Protein AF-A0A396S4H8-F1 (afdb_monomer_lite)

Foldseek 3Di:
DDDPPQDPVNVVVVVVVVVVVVVVVVVVVLQVVLVVVVVVLQVVLVVVVWGWDFDDDPSDTPDIDTHDD

Radius of gyration: 21.99 Å; chains: 1; bounding box: 37×19×70 Å

Secondary structure (DSSP, 8-state):
---PPPPHHHHHHHHHHHHHHHHHHHHHHHHHHHHHHHHHHHHHHHHTT-EEEEEEETTEEEEEEEE--

Structure (mmCIF, N/CA/C/O backbone):
data_AF-A0A396S4H8-F1
#
_entry.id   AF-A0A396S4H8-F1
#
loop_
_atom_site.group_PDB
_atom_site.id
_atom_site.type_symbol
_atom_site.label_atom_id
_atom_site.label_alt_id
_atom_site.label_comp_id
_atom_site.label_asym_id
_atom_site.label_entity_id
_atom_site.label_seq_id
_atom_site.pdbx_PDB_ins_code
_atom_site.Cartn_x
_atom_site.Cartn_y
_atom_site.Cartn_z
_atom_site.occupancy
_atom_site.B_iso_or_equiv
_atom_site.auth_seq_id
_atom_site.auth_comp_id
_atom_site.auth_asym_id
_atom_site.auth_atom_id
_atom_site.pdbx_PDB_model_num
ATOM 1 N N . MET A 1 1 ? -8.521 11.148 43.506 1.00 41.59 1 MET A N 1
ATOM 2 C CA . MET A 1 1 ? -8.777 10.899 42.070 1.00 41.59 1 MET A CA 1
ATOM 3 C C . MET A 1 1 ? -9.632 9.640 41.981 1.00 41.59 1 MET A C 1
ATOM 5 O O . MET A 1 1 ? -9.134 8.565 42.278 1.00 41.59 1 MET A O 1
ATOM 9 N N . SER A 1 2 ? -10.944 9.772 41.760 1.00 46.12 2 SER A N 1
ATOM 10 C CA . SER A 1 2 ? -11.861 8.621 41.792 1.00 46.12 2 SER A CA 1
ATOM 11 C C . SER A 1 2 ? -11.795 7.885 40.455 1.00 46.12 2 SER A C 1
ATOM 13 O O . SER A 1 2 ? -12.169 8.443 39.424 1.00 46.12 2 SER A O 1
ATOM 15 N N . ILE A 1 3 ? -11.269 6.660 40.459 1.00 62.81 3 ILE A N 1
ATOM 16 C CA . ILE A 1 3 ? -11.217 5.804 39.272 1.00 62.81 3 ILE A CA 1
ATOM 17 C C . ILE A 1 3 ? -12.646 5.316 39.019 1.00 62.81 3 ILE A C 1
ATOM 19 O O . ILE A 1 3 ? -13.146 4.428 39.712 1.00 62.81 3 ILE A O 1
ATOM 23 N N . LYS A 1 4 ? -13.331 5.922 38.042 1.00 71.44 4 LYS A N 1
ATOM 24 C CA . LYS A 1 4 ? -14.615 5.411 37.551 1.00 71.44 4 LYS A CA 1
ATOM 25 C C . LYS A 1 4 ? -14.391 3.991 37.033 1.00 71.44 4 LYS A C 1
ATOM 27 O O . LYS A 1 4 ? -13.606 3.787 36.110 1.00 71.44 4 LYS A O 1
ATOM 32 N N . LYS A 1 5 ? -15.081 3.013 37.625 1.00 74.69 5 LYS A N 1
ATOM 33 C CA . LYS A 1 5 ? -15.084 1.636 37.123 1.00 74.69 5 LYS A CA 1
ATOM 34 C C . LYS A 1 5 ? -15.696 1.637 35.723 1.00 74.69 5 LYS A C 1
ATOM 36 O O . LYS A 1 5 ? -16.851 2.021 35.556 1.00 74.69 5 LYS A O 1
ATOM 41 N N . ILE A 1 6 ? -14.902 1.245 34.732 1.00 76.06 6 ILE A N 1
ATOM 42 C CA . ILE A 1 6 ? -15.362 1.059 33.357 1.00 76.06 6 ILE A CA 1
ATOM 43 C C . ILE A 1 6 ? -16.351 -0.106 33.367 1.00 76.06 6 ILE A C 1
ATOM 45 O O . ILE A 1 6 ? -16.048 -1.182 33.884 1.00 76.06 6 ILE A O 1
ATOM 49 N N . THR A 1 7 ? -17.549 0.115 32.833 1.00 84.75 7 THR A N 1
ATOM 50 C CA . THR A 1 7 ? -18.515 -0.976 32.666 1.00 84.75 7 THR A CA 1
ATOM 51 C C . THR A 1 7 ? -18.028 -1.926 31.568 1.00 84.75 7 THR A C 1
ATOM 53 O O . THR A 1 7 ? -17.413 -1.471 30.601 1.00 84.75 7 THR A O 1
ATOM 56 N N . PRO A 1 8 ? -18.297 -3.239 31.665 1.00 83.81 8 PRO A N 1
ATOM 57 C CA . PRO A 1 8 ? -17.800 -4.215 30.691 1.00 83.81 8 PRO A CA 1
ATOM 58 C C . PRO A 1 8 ? -18.200 -3.861 29.249 1.00 83.81 8 PRO A C 1
ATOM 60 O O . PRO A 1 8 ? -17.399 -4.016 28.333 1.00 83.81 8 PRO A O 1
ATOM 63 N N . VAL A 1 9 ? -19.385 -3.273 29.058 1.00 87.69 9 VAL A N 1
ATOM 64 C CA . VAL A 1 9 ? -19.861 -2.778 27.756 1.00 87.69 9 VAL A CA 1
ATOM 65 C C . VAL A 1 9 ? -18.983 -1.642 27.218 1.00 87.69 9 VAL A C 1
ATOM 67 O O . VAL A 1 9 ? -18.588 -1.670 26.056 1.00 87.69 9 VAL A O 1
ATOM 70 N N . GLN A 1 10 ? -18.616 -0.666 28.056 1.00 88.12 10 GLN A N 1
ATOM 71 C CA . GLN A 1 10 ? -17.713 0.420 27.656 1.00 88.12 10 GLN A CA 1
ATOM 72 C C . GLN A 1 10 ? -16.320 -0.102 27.284 1.00 88.12 10 GLN A C 1
ATOM 74 O O . GLN A 1 10 ? -15.723 0.397 26.334 1.00 88.12 10 GLN A O 1
ATOM 79 N N . GLY A 1 11 ? -15.823 -1.124 27.987 1.00 89.75 11 GLY A N 1
ATOM 80 C CA . GLY A 1 11 ? -14.548 -1.769 27.662 1.00 89.75 11 GLY A CA 1
ATOM 81 C C . GLY A 1 11 ? -14.547 -2.404 26.268 1.00 89.75 11 GLY A C 1
ATOM 82 O O . GLY A 1 11 ? -13.625 -2.171 25.490 1.00 89.75 11 GLY A O 1
ATOM 83 N N . VAL A 1 12 ? -15.610 -3.139 25.923 1.00 94.44 12 VAL A N 1
ATOM 84 C CA . VAL A 1 12 ? -15.758 -3.776 24.601 1.00 94.44 12 VAL A CA 1
ATOM 85 C C . VAL A 1 12 ? -15.834 -2.737 23.483 1.00 94.44 12 VAL A C 1
ATOM 87 O O . VAL A 1 12 ? -15.183 -2.902 22.455 1.00 94.44 12 VAL A O 1
ATOM 90 N N . VAL A 1 13 ? -16.576 -1.643 23.684 1.00 95.25 13 VAL A N 1
ATOM 91 C CA . VAL A 1 13 ? -16.693 -0.570 22.682 1.00 95.25 13 VAL A CA 1
ATOM 92 C C . VAL A 1 13 ? -15.343 0.101 22.431 1.00 95.25 13 VAL A C 1
ATOM 94 O O . VAL A 1 13 ? -14.950 0.270 21.280 1.00 95.25 13 VAL A O 1
ATOM 97 N N . ILE A 1 14 ? -14.606 0.443 23.492 1.00 94.50 14 ILE A N 1
ATOM 98 C CA . ILE A 1 14 ? -13.279 1.062 23.368 1.00 94.50 14 ILE A CA 1
ATOM 99 C C . ILE A 1 14 ? -12.317 0.121 22.640 1.00 94.50 14 ILE A C 1
ATOM 101 O O . ILE A 1 14 ? -11.622 0.545 21.719 1.00 94.50 14 ILE A O 1
ATOM 105 N N . PHE A 1 15 ? -12.303 -1.160 23.011 1.00 95.31 15 PHE A N 1
ATOM 106 C CA . PHE A 1 15 ? -11.460 -2.151 22.349 1.00 95.31 15 PHE A CA 1
ATOM 107 C C . PHE A 1 15 ? -11.826 -2.321 20.868 1.00 95.31 15 PHE A C 1
ATOM 109 O O . PHE A 1 15 ? -10.940 -2.359 20.017 1.00 95.31 15 PHE A O 1
ATOM 116 N N . GLY A 1 16 ? -13.121 -2.360 20.546 1.00 96.31 16 GLY A N 1
ATOM 117 C CA . GLY A 1 16 ? -13.605 -2.439 19.169 1.00 96.31 16 GLY A CA 1
ATOM 118 C C . GLY A 1 16 ? -13.172 -1.241 18.325 1.00 96.31 16 GLY A C 1
ATOM 119 O O . GLY A 1 16 ? -12.689 -1.420 17.210 1.00 96.31 16 GLY A O 1
ATOM 120 N N . LEU A 1 17 ? -13.271 -0.027 18.872 1.00 96.75 17 LEU A N 1
ATOM 121 C CA . LEU A 1 17 ? -12.823 1.191 18.194 1.00 96.75 17 LEU A CA 1
ATOM 122 C C . LEU A 1 17 ? -11.309 1.198 17.965 1.00 96.75 17 LEU A C 1
ATOM 124 O O . LEU A 1 17 ? -10.861 1.515 16.865 1.00 96.75 17 LEU A O 1
ATOM 128 N N . LEU A 1 18 ? -10.523 0.811 18.972 1.00 96.69 18 LEU A N 1
ATOM 129 C CA . LEU A 1 18 ? -9.066 0.723 18.848 1.00 96.69 18 LEU A CA 1
AT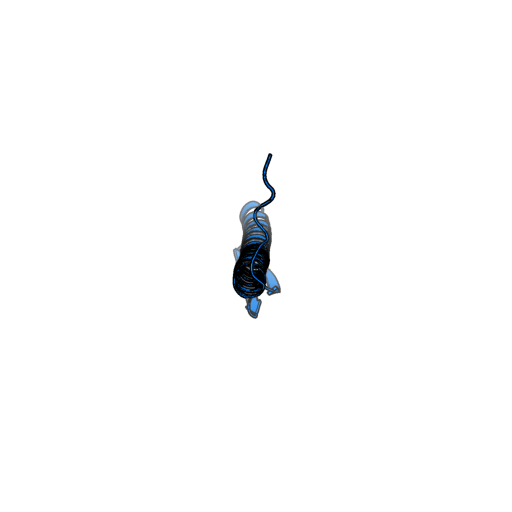OM 130 C C . LEU A 1 18 ? -8.652 -0.318 17.805 1.00 96.69 18 LEU A C 1
ATOM 132 O O . LEU A 1 18 ? -7.813 -0.029 16.957 1.00 96.69 18 LEU A O 1
ATOM 136 N N . SER A 1 19 ? -9.277 -1.495 17.829 1.00 96.88 19 SER A N 1
ATOM 137 C CA . SER A 1 19 ? -9.092 -2.539 16.817 1.00 96.88 19 SER A CA 1
ATOM 138 C C . SER A 1 19 ? -9.358 -2.001 15.409 1.00 96.88 19 SER A C 1
ATOM 140 O O . SER A 1 19 ? -8.505 -2.110 14.527 1.00 96.88 19 SER A O 1
ATOM 142 N N . LEU A 1 20 ? -10.501 -1.339 15.213 1.00 97.56 20 LEU A N 1
ATOM 143 C CA . LEU A 1 20 ? -10.887 -0.783 13.920 1.00 97.56 20 LEU A CA 1
ATOM 144 C C . LEU A 1 20 ? -9.904 0.290 13.437 1.00 97.56 20 LEU A C 1
ATOM 146 O O . LEU A 1 20 ? -9.528 0.290 12.266 1.00 97.56 20 LEU A O 1
ATOM 150 N N . MET A 1 21 ? -9.441 1.167 14.333 1.00 97.69 21 MET A N 1
ATOM 151 C CA . MET A 1 21 ? -8.418 2.163 14.005 1.00 97.69 21 MET A CA 1
ATOM 152 C C . MET A 1 21 ? -7.111 1.509 13.558 1.00 97.69 21 MET A C 1
ATOM 154 O O . MET A 1 21 ? -6.546 1.915 12.544 1.00 97.69 21 MET A O 1
ATOM 158 N N . VAL A 1 22 ? -6.641 0.485 14.275 1.00 97.44 22 VAL A N 1
ATOM 159 C CA . VAL A 1 22 ? -5.416 -0.238 13.908 1.00 97.44 22 VAL A CA 1
ATOM 160 C C . VAL A 1 22 ? -5.568 -0.887 12.533 1.00 97.44 22 VAL A C 1
ATOM 162 O O . VAL A 1 22 ? -4.697 -0.714 11.683 1.00 97.44 22 VAL A O 1
ATOM 165 N N . PHE A 1 23 ? -6.690 -1.559 12.270 1.00 97.12 23 PHE A N 1
ATOM 166 C CA . PHE A 1 23 ? -6.962 -2.154 10.959 1.00 97.12 23 PHE A CA 1
ATOM 167 C C . PHE A 1 23 ? -6.969 -1.116 9.833 1.00 97.12 23 PHE A C 1
ATOM 169 O O . PHE A 1 23 ? -6.347 -1.337 8.794 1.00 97.12 23 PHE A O 1
ATOM 176 N N . ALA A 1 24 ? -7.619 0.030 10.039 1.00 96.81 24 ALA A N 1
ATOM 177 C CA . ALA A 1 24 ? -7.652 1.100 9.047 1.00 96.81 24 ALA A CA 1
ATOM 178 C C . ALA A 1 24 ? -6.244 1.632 8.730 1.00 96.81 24 ALA A C 1
ATOM 180 O O . ALA A 1 24 ? -5.906 1.819 7.561 1.00 96.81 24 ALA A O 1
ATOM 181 N N . ILE A 1 25 ? -5.405 1.816 9.756 1.00 97.00 25 ILE A N 1
ATOM 182 C CA . ILE A 1 25 ? -4.016 2.268 9.593 1.00 97.00 25 ILE A CA 1
ATOM 183 C C . ILE A 1 25 ? -3.192 1.235 8.818 1.00 97.00 25 ILE A C 1
ATOM 185 O O . ILE A 1 25 ? -2.444 1.615 7.920 1.00 97.00 25 ILE A O 1
ATOM 189 N N . LEU A 1 26 ? -3.339 -0.057 9.128 1.00 96.31 26 LEU A N 1
ATOM 190 C CA . LEU A 1 26 ? -2.623 -1.131 8.433 1.00 96.31 26 LEU A CA 1
ATOM 191 C C . LEU A 1 26 ? -3.010 -1.229 6.955 1.00 96.31 26 LEU A C 1
ATOM 193 O O . LEU A 1 26 ? -2.157 -1.476 6.108 1.00 96.31 26 LEU A O 1
ATOM 197 N N . ILE A 1 27 ? -4.286 -1.031 6.626 1.00 94.50 27 ILE A N 1
ATOM 198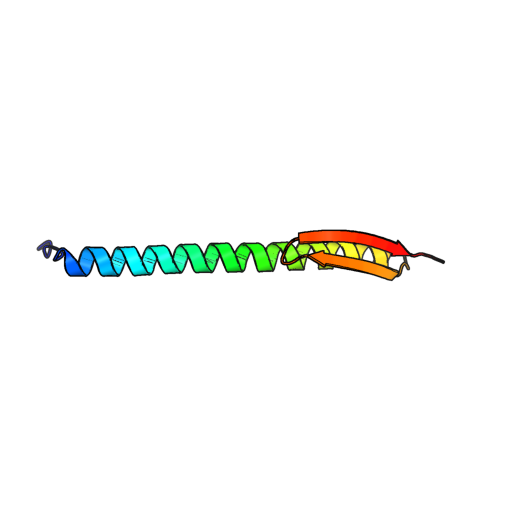 C CA . ILE A 1 27 ? -4.728 -1.015 5.230 1.00 94.50 27 ILE A CA 1
ATOM 199 C C . ILE A 1 27 ? -4.151 0.220 4.531 1.00 94.50 27 ILE A C 1
ATOM 201 O O . ILE A 1 27 ? -3.499 0.094 3.496 1.00 94.50 27 ILE A O 1
ATOM 205 N N . ALA A 1 28 ? -4.324 1.408 5.115 1.00 94.62 28 ALA A N 1
ATOM 206 C CA . ALA A 1 28 ? -3.836 2.656 4.535 1.00 94.62 28 ALA A CA 1
ATOM 207 C C . ALA A 1 28 ? -2.315 2.645 4.301 1.00 94.62 28 ALA A C 1
ATOM 209 O O . ALA A 1 28 ? -1.852 3.108 3.258 1.00 94.62 28 ALA A O 1
ATOM 210 N N . SER A 1 29 ? -1.537 2.081 5.232 1.00 94.62 29 SER A N 1
ATOM 211 C CA . SER A 1 29 ? -0.084 1.980 5.091 1.00 94.62 29 SER A CA 1
ATOM 212 C C . SER A 1 29 ? 0.319 1.064 3.936 1.00 94.62 29 SER A C 1
ATOM 214 O O . SER A 1 29 ? 1.189 1.441 3.154 1.00 94.62 29 SER A O 1
ATOM 216 N N . GLN A 1 30 ? -0.346 -0.081 3.758 1.00 92.69 30 GLN A N 1
ATOM 217 C CA . GLN A 1 30 ? -0.074 -0.968 2.624 1.00 92.69 30 GLN A CA 1
ATOM 218 C C . GLN A 1 30 ? -0.409 -0.312 1.276 1.00 92.69 30 GLN A C 1
ATOM 220 O O . GLN A 1 30 ? 0.373 -0.422 0.330 1.00 92.69 30 GLN A O 1
ATOM 225 N N . PHE A 1 31 ? -1.514 0.438 1.191 1.00 92.25 31 PHE A N 1
ATOM 226 C CA . PHE A 1 31 ? -1.850 1.222 -0.006 1.00 92.25 31 PHE A CA 1
ATOM 227 C C . PHE A 1 31 ? -0.792 2.283 -0.320 1.00 92.25 31 PHE A C 1
ATOM 229 O O . PHE A 1 31 ? -0.354 2.406 -1.467 1.00 92.25 31 PHE A O 1
ATOM 236 N N . TYR A 1 32 ? -0.373 3.039 0.695 1.00 93.00 32 TYR A N 1
ATOM 237 C CA . TYR A 1 32 ? 0.629 4.086 0.537 1.00 93.00 32 TYR A CA 1
ATOM 238 C C . TYR A 1 32 ? 1.969 3.511 0.071 1.00 93.00 32 TYR A C 1
ATOM 240 O O . TYR A 1 32 ? 2.525 3.977 -0.923 1.00 93.00 32 TYR A O 1
ATOM 248 N N . LEU A 1 33 ? 2.457 2.459 0.734 1.00 92.62 33 LEU A N 1
ATOM 249 C CA . LEU A 1 33 ? 3.723 1.820 0.381 1.00 92.62 33 LEU A CA 1
ATOM 250 C C . LEU A 1 33 ? 3.694 1.279 -1.052 1.00 92.62 33 LEU A C 1
ATOM 252 O O . LEU A 1 33 ? 4.566 1.645 -1.840 1.00 92.62 33 LEU A O 1
ATOM 256 N N . SER A 1 34 ? 2.639 0.545 -1.426 1.00 92.12 34 SER A N 1
ATOM 257 C CA . SER A 1 34 ? 2.429 0.072 -2.802 1.00 92.12 34 SER A CA 1
ATOM 258 C C . SER A 1 34 ? 2.523 1.205 -3.823 1.00 92.12 34 SER A C 1
ATOM 260 O O . SER A 1 34 ? 3.219 1.100 -4.831 1.00 92.12 34 SER A O 1
ATOM 262 N N . TYR A 1 35 ? 1.827 2.318 -3.581 1.00 90.12 35 TYR A N 1
ATOM 263 C CA . TYR A 1 35 ? 1.848 3.462 -4.487 1.00 90.12 35 TYR A CA 1
ATOM 264 C C . TYR A 1 35 ? 3.249 4.069 -4.618 1.00 90.12 35 TYR A C 1
ATOM 266 O O . TYR A 1 35 ? 3.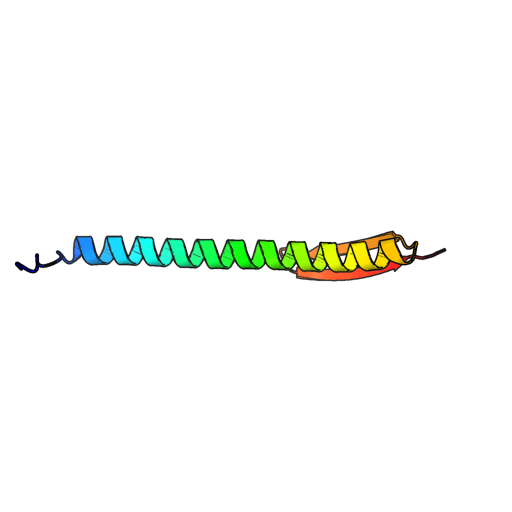703 4.350 -5.732 1.00 90.12 35 TYR A O 1
ATOM 274 N N . THR A 1 36 ? 3.944 4.258 -3.495 1.00 93.69 36 THR A N 1
ATOM 275 C CA . THR A 1 36 ? 5.285 4.853 -3.499 1.00 93.69 36 THR A CA 1
ATOM 276 C C . THR A 1 36 ? 6.301 3.989 -4.232 1.00 93.69 36 THR A C 1
ATOM 278 O O . THR A 1 36 ? 7.118 4.524 -4.979 1.00 93.69 36 THR A O 1
ATOM 281 N N . GLU A 1 37 ? 6.228 2.668 -4.079 1.00 90.81 37 GLU A N 1
ATOM 282 C CA . GLU A 1 37 ? 7.136 1.725 -4.729 1.00 90.81 37 GLU A CA 1
ATOM 283 C C . GLU A 1 37 ? 7.000 1.788 -6.253 1.00 90.81 37 GLU A C 1
ATOM 285 O O . GLU A 1 37 ? 7.983 1.964 -6.974 1.00 90.81 37 GLU A O 1
ATOM 290 N N . VAL A 1 38 ? 5.758 1.770 -6.734 1.00 90.62 38 VAL A N 1
ATOM 291 C CA . VAL A 1 38 ? 5.422 1.851 -8.162 1.00 90.62 38 VAL A CA 1
ATOM 292 C C . VAL A 1 38 ? 5.860 3.168 -8.757 1.00 90.62 38 VAL A C 1
ATOM 294 O O . VAL A 1 38 ? 6.484 3.205 -9.812 1.00 90.62 38 VAL A O 1
ATOM 297 N N . THR A 1 39 ? 5.551 4.256 -8.058 1.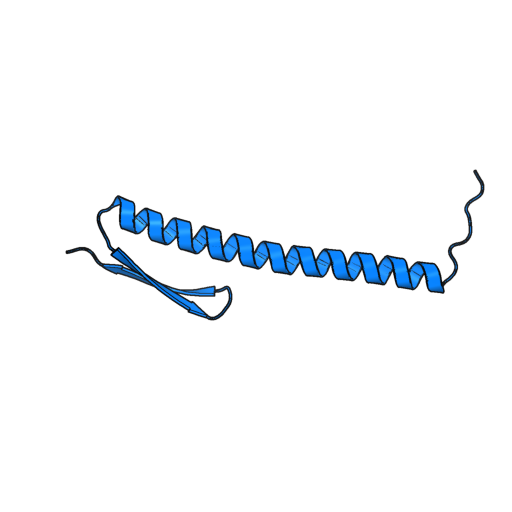00 92.19 39 THR A N 1
ATOM 298 C CA . THR A 1 39 ? 5.912 5.603 -8.491 1.00 92.19 39 THR A CA 1
ATOM 299 C C . THR A 1 39 ? 7.428 5.746 -8.567 1.00 92.19 39 THR A C 1
ATOM 301 O O . THR A 1 39 ? 7.952 6.316 -9.520 1.00 92.19 39 THR A O 1
ATOM 304 N N . LYS A 1 40 ? 8.158 5.190 -7.595 1.00 93.25 40 LYS A N 1
ATOM 305 C CA . LYS A 1 40 ? 9.621 5.212 -7.579 1.00 93.25 40 LYS A CA 1
ATOM 306 C C . LYS A 1 40 ? 10.211 4.407 -8.738 1.00 93.25 40 LYS A C 1
ATOM 308 O O . LYS A 1 40 ? 11.115 4.907 -9.406 1.00 93.25 40 LYS A O 1
ATOM 313 N N . ALA A 1 41 ? 9.694 3.207 -8.999 1.00 90.25 41 ALA A N 1
ATOM 314 C CA . ALA A 1 41 ? 10.127 2.375 -10.120 1.00 90.25 41 ALA A CA 1
ATOM 315 C C . ALA A 1 41 ? 9.849 3.064 -11.469 1.00 90.25 41 ALA A C 1
ATOM 317 O O . ALA A 1 41 ? 10.749 3.196 -12.301 1.00 90.25 41 ALA A O 1
ATOM 318 N N . ALA A 1 42 ? 8.640 3.606 -11.642 1.00 91.31 42 ALA A N 1
ATOM 319 C CA . ALA A 1 42 ? 8.242 4.358 -12.827 1.00 91.31 42 ALA A CA 1
ATOM 320 C C . ALA A 1 42 ? 9.140 5.579 -13.061 1.00 91.31 42 ALA A C 1
ATOM 322 O O . ALA A 1 42 ? 9.699 5.738 -14.143 1.00 91.31 42 ALA A O 1
ATOM 323 N N . ASN A 1 43 ? 9.348 6.403 -12.029 1.00 94.19 43 ASN A N 1
ATOM 324 C CA . ASN A 1 43 ? 10.207 7.583 -12.113 1.00 94.19 43 ASN A CA 1
ATOM 325 C C . ASN A 1 43 ? 11.653 7.215 -12.444 1.00 94.19 43 ASN A C 1
ATOM 327 O O . ASN A 1 43 ? 12.288 7.904 -13.237 1.00 94.19 43 ASN A O 1
ATOM 331 N N . SER A 1 44 ? 12.177 6.118 -11.891 1.00 92.56 44 SER A N 1
ATOM 332 C CA . SER A 1 44 ? 13.522 5.656 -12.241 1.00 92.56 44 SER A CA 1
ATOM 333 C C . SER A 1 44 ? 13.636 5.281 -13.721 1.00 92.56 44 SER A C 1
ATOM 335 O O . SER A 1 44 ? 14.672 5.551 -14.324 1.00 92.56 44 SER A O 1
ATOM 337 N N . CYS A 1 45 ? 12.590 4.691 -14.307 1.00 92.19 45 CYS A N 1
ATOM 338 C CA . CYS A 1 45 ? 12.541 4.387 -15.737 1.00 92.19 45 CYS A CA 1
ATOM 339 C C . CYS A 1 45 ? 12.429 5.659 -16.592 1.00 92.19 45 CYS A C 1
ATOM 341 O O . CYS A 1 45 ? 13.181 5.833 -17.553 1.00 92.19 45 CYS A O 1
ATOM 343 N N . PHE A 1 46 ? 11.562 6.595 -16.197 1.00 92.81 46 PHE A N 1
ATOM 344 C CA . PHE A 1 46 ? 11.430 7.881 -16.882 1.00 92.81 46 PHE A CA 1
ATOM 345 C C . PHE A 1 46 ? 12.739 8.681 -16.873 1.00 92.81 46 PHE A C 1
ATOM 347 O O . PHE A 1 46 ? 13.116 9.255 -17.893 1.00 92.81 46 PHE A O 1
ATOM 354 N N . ASN A 1 47 ? 13.485 8.659 -15.765 1.00 93.94 47 ASN A N 1
ATOM 355 C CA . ASN A 1 47 ? 14.757 9.378 -15.634 1.00 93.94 47 ASN A CA 1
ATOM 356 C C . ASN A 1 47 ? 15.845 8.892 -16.604 1.00 93.94 47 ASN A C 1
ATOM 358 O O . ASN A 1 47 ? 16.749 9.655 -16.932 1.00 93.94 47 ASN A O 1
ATOM 362 N N . ILE A 1 48 ? 15.771 7.643 -17.074 1.00 92.56 48 ILE A N 1
ATOM 363 C CA . ILE A 1 48 ? 16.708 7.095 -18.070 1.00 92.56 48 ILE A CA 1
ATOM 364 C C . ILE A 1 48 ? 16.175 7.188 -19.509 1.00 92.56 48 ILE A C 1
ATOM 366 O O . ILE A 1 48 ? 16.788 6.621 -20.423 1.00 92.56 48 ILE A O 1
ATOM 370 N N . GLY A 1 49 ? 15.059 7.903 -19.705 1.00 90.75 49 GLY A N 1
ATOM 371 C CA . GLY A 1 49 ? 14.383 8.097 -20.988 1.00 90.75 49 GLY A CA 1
ATOM 372 C C . GLY A 1 49 ? 13.552 6.898 -21.450 1.00 90.75 49 GLY A C 1
ATOM 373 O O . GLY A 1 49 ? 13.272 6.792 -22.639 1.00 90.75 49 GLY A O 1
ATOM 374 N N . GLY A 1 50 ? 13.215 5.973 -20.545 1.00 91.25 50 GLY A N 1
ATOM 375 C CA . GLY A 1 50 ? 12.382 4.807 -20.841 1.00 91.25 50 GLY A CA 1
ATOM 376 C C . GLY A 1 50 ? 10.903 5.020 -20.506 1.00 91.25 50 GLY A C 1
ATOM 377 O O . GLY A 1 50 ? 10.528 5.967 -19.813 1.00 91.25 50 GLY A O 1
ATOM 378 N N . TYR A 1 51 ? 10.070 4.094 -20.972 1.00 91.62 51 TYR A N 1
ATOM 379 C CA . TYR A 1 51 ? 8.641 4.018 -20.691 1.00 91.62 51 TYR A CA 1
ATOM 380 C C . TYR A 1 51 ? 8.350 2.822 -19.773 1.00 91.62 51 TYR A C 1
ATOM 382 O O . TYR A 1 51 ? 8.616 1.680 -20.160 1.00 91.62 51 TYR A O 1
ATOM 390 N N . PRO A 1 52 ? 7.822 3.048 -18.556 1.00 91.62 52 PRO A N 1
ATOM 391 C CA . PRO A 1 52 ? 7.526 1.965 -17.633 1.00 91.62 52 PRO A CA 1
ATOM 392 C C . PRO A 1 52 ? 6.222 1.252 -18.013 1.00 91.62 52 PRO A C 1
ATOM 394 O O . PRO A 1 52 ? 5.177 1.884 -18.170 1.00 91.62 52 PRO A O 1
ATOM 397 N N . ILE A 1 53 ? 6.270 -0.075 -18.089 1.00 91.19 53 ILE A N 1
ATOM 398 C CA . ILE A 1 53 ? 5.113 -0.968 -18.165 1.00 91.19 53 ILE A CA 1
ATOM 399 C C . ILE A 1 53 ? 4.955 -1.614 -16.792 1.00 91.19 53 ILE A C 1
ATOM 401 O O . ILE A 1 53 ? 5.861 -2.276 -16.289 1.00 91.19 53 ILE A O 1
ATOM 405 N N . ILE A 1 54 ? 3.798 -1.401 -16.170 1.00 89.25 54 ILE A N 1
ATOM 406 C CA . ILE A 1 54 ? 3.535 -1.829 -14.796 1.00 89.25 54 ILE A CA 1
ATOM 407 C C . ILE A 1 54 ? 2.271 -2.673 -14.794 1.00 89.25 54 ILE A C 1
ATOM 409 O O . ILE A 1 54 ? 1.217 -2.204 -15.224 1.00 89.25 54 ILE A O 1
ATOM 413 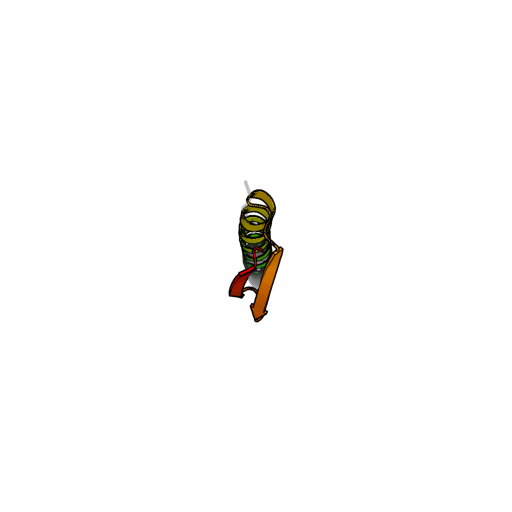N N . GLN A 1 55 ? 2.359 -3.889 -14.261 1.00 89.31 55 GLN A N 1
ATOM 414 C CA . GLN A 1 55 ? 1.183 -4.673 -13.902 1.00 89.31 55 GLN A CA 1
ATOM 415 C C . GLN A 1 55 ? 1.089 -4.795 -12.387 1.00 89.31 55 GLN A C 1
ATOM 417 O O . GLN A 1 55 ? 2.076 -5.022 -11.682 1.00 89.31 55 GLN A O 1
ATOM 422 N N . LYS A 1 56 ? -0.136 -4.632 -11.894 1.00 87.31 56 LYS A N 1
ATOM 423 C CA . LYS A 1 56 ? -0.474 -4.795 -10.487 1.00 87.31 56 LYS A CA 1
ATOM 424 C C . LYS A 1 56 ? -1.499 -5.893 -10.310 1.00 87.31 56 LYS A C 1
ATOM 426 O O . LYS A 1 56 ? -2.437 -6.014 -11.096 1.00 87.31 56 LYS A O 1
ATOM 431 N N . THR A 1 57 ? -1.384 -6.606 -9.200 1.00 88.25 57 THR A N 1
ATOM 432 C CA . THR A 1 57 ? -2.458 -7.446 -8.676 1.00 88.25 57 THR A CA 1
ATOM 433 C C . THR A 1 57 ? -2.751 -6.989 -7.252 1.00 88.25 57 THR A C 1
ATOM 435 O O . THR A 1 57 ? -1.986 -7.229 -6.323 1.00 88.25 57 THR A O 1
ATOM 438 N N . GLY A 1 58 ? -3.848 -6.246 -7.085 1.00 85.62 58 GLY A N 1
ATOM 439 C CA . GLY A 1 58 ? -4.177 -5.600 -5.815 1.00 85.62 58 GLY A CA 1
ATOM 440 C C . GLY A 1 58 ? -3.150 -4.531 -5.423 1.00 85.62 58 GLY A C 1
ATOM 441 O O . GLY A 1 58 ? -2.958 -3.552 -6.145 1.00 85.62 58 GLY A O 1
ATOM 442 N N . LEU A 1 59 ? -2.517 -4.716 -4.261 1.00 84.75 59 LEU A N 1
ATOM 443 C CA . LEU A 1 59 ? -1.484 -3.822 -3.724 1.00 84.75 59 LEU A CA 1
ATOM 444 C C . LEU A 1 59 ? -0.068 -4.206 -4.157 1.00 84.75 59 LEU A C 1
ATOM 446 O O . LEU A 1 59 ? 0.865 -3.448 -3.915 1.00 84.75 59 LEU A O 1
ATOM 450 N N . GLU A 1 60 ? 0.116 -5.342 -4.813 1.00 84.38 60 GLU A N 1
ATOM 451 C CA . GLU A 1 60 ? 1.441 -5.824 -5.176 1.00 84.38 60 GLU A CA 1
ATOM 452 C C . GLU A 1 60 ? 1.753 -5.503 -6.640 1.00 84.38 60 GLU A C 1
ATOM 454 O O . GLU A 1 60 ? 0.891 -5.615 -7.522 1.00 84.38 60 GLU A O 1
ATOM 459 N N . MET A 1 61 ? 2.988 -5.074 -6.904 1.00 85.31 61 MET A N 1
ATOM 460 C CA . MET A 1 61 ? 3.517 -5.039 -8.264 1.00 85.31 61 MET A CA 1
ATOM 461 C C . MET A 1 61 ? 3.937 -6.443 -8.657 1.00 85.31 61 MET A C 1
ATOM 463 O O . MET A 1 61 ? 4.895 -6.979 -8.115 1.00 85.31 61 MET A O 1
ATOM 467 N N . THR A 1 62 ? 3.234 -7.025 -9.619 1.00 88.25 62 THR A N 1
ATOM 468 C CA . THR A 1 62 ? 3.542 -8.371 -10.108 1.00 88.25 62 THR A CA 1
ATOM 469 C C . THR A 1 62 ? 4.496 -8.346 -11.290 1.00 88.25 62 THR A C 1
ATOM 471 O O . THR A 1 62 ? 5.225 -9.309 -11.516 1.00 88.25 62 THR A O 1
ATOM 474 N N . TYR A 1 63 ? 4.517 -7.245 -12.039 1.00 87.56 63 TYR A N 1
ATOM 475 C CA . TYR A 1 63 ? 5.411 -7.086 -13.173 1.00 87.56 63 TYR A CA 1
ATOM 476 C C . TYR A 1 63 ? 5.796 -5.625 -13.365 1.00 87.56 63 TYR A C 1
ATOM 478 O O . TYR A 1 63 ? 4.945 -4.732 -13.349 1.00 87.56 63 TYR A O 1
ATOM 486 N N . PHE A 1 64 ? 7.086 -5.402 -13.583 1.00 91.19 64 PHE A N 1
ATOM 487 C CA . PHE A 1 64 ? 7.641 -4.108 -13.935 1.00 91.19 64 PHE A CA 1
ATOM 488 C C . PHE A 1 64 ? 8.655 -4.293 -15.057 1.00 91.19 64 PHE A C 1
ATOM 490 O O . PHE A 1 64 ? 9.601 -5.070 -14.926 1.00 91.19 64 PHE A O 1
ATOM 497 N N . GLU A 1 65 ? 8.481 -3.539 -16.132 1.00 91.75 65 GLU A N 1
ATOM 498 C CA . GLU A 1 65 ? 9.421 -3.472 -17.240 1.00 91.75 65 GLU A CA 1
ATOM 499 C C . GLU A 1 65 ? 9.662 -2.011 -17.617 1.00 91.75 65 GLU A C 1
ATOM 501 O O . GLU A 1 65 ? 8.761 -1.178 -17.545 1.00 91.75 65 GLU A O 1
ATOM 506 N N . CYS A 1 66 ? 10.891 -1.687 -18.008 1.00 91.06 66 CYS A N 1
ATOM 507 C CA . CYS A 1 66 ? 11.249 -0.368 -18.510 1.00 91.06 66 CYS A CA 1
ATOM 508 C C . CYS A 1 66 ? 11.677 -0.495 -19.970 1.00 91.06 66 CYS A C 1
ATOM 510 O O . CYS A 1 66 ? 12.791 -0.937 -20.253 1.00 91.06 66 CYS A O 1
ATOM 512 N N . VAL A 1 67 ? 10.793 -0.114 -20.890 1.00 90.81 67 VAL A N 1
ATOM 513 C CA . VAL A 1 67 ? 11.059 -0.192 -22.328 1.00 90.81 67 VAL A CA 1
ATOM 514 C C . VAL A 1 67 ? 11.791 1.068 -22.763 1.00 90.81 67 VAL A C 1
ATOM 516 O O . VAL A 1 67 ? 11.293 2.181 -22.598 1.00 90.81 67 VAL A O 1
ATOM 519 N N . LYS A 1 68 ? 12.980 0.900 -23.334 1.00 82.56 68 LYS A N 1
ATOM 520 C CA . LYS A 1 68 ? 13.798 1.983 -23.879 1.00 82.56 68 LYS A CA 1
ATOM 521 C C . LYS A 1 68 ? 14.110 1.668 -25.340 1.00 82.56 68 LYS A C 1
ATOM 523 O O . LYS A 1 68 ? 14.502 0.542 -25.635 1.00 82.56 68 LYS A O 1
ATOM 528 N N . ASN A 1 69 ? 13.889 2.644 -26.218 1.00 64.75 69 ASN A N 1
ATOM 529 C CA . ASN A 1 69 ? 14.209 2.554 -27.645 1.00 64.75 69 ASN A CA 1
ATOM 530 C C . ASN A 1 69 ? 15.692 2.840 -27.903 1.00 64.75 69 ASN A C 1
ATOM 532 O O . ASN A 1 69 ? 16.260 3.672 -27.153 1.00 64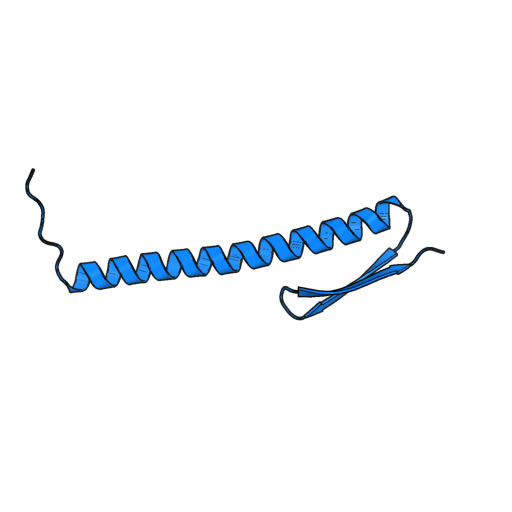.75 69 ASN A O 1
#

Sequence (69 aa):
MSIKKITPVQGVVIFGLLSLMVFAILIASQFYLSYTEVTKAANSCFNIGGYPIIQKTGLEMTYFECVKN

Organism: NCBI:txid2304605

pLDDT: mean 88.82, std 10.36, range [41.59, 97.69]